Protein AF-A0A7C4T9P0-F1 (afdb_monomer)

Radius of gyration: 23.83 Å; Cα contacts (8 Å, |Δi|>4): 51; chains: 1; bounding box: 65×22×68 Å

Solvent-accessible surface area (backbone atoms only — not comparable to full-atom values): 5934 Å² total; per-residue (Å²): 140,83,82,78,92,39,58,78,43,80,44,64,53,90,88,41,80,43,79,42,70,42,87,66,61,70,70,57,54,52,52,52,40,51,51,54,40,53,48,42,56,55,50,46,71,76,48,70,90,60,59,67,72,61,50,52,52,51,38,54,49,50,54,50,52,52,51,52,50,54,51,52,54,49,53,54,49,52,51,54,50,53,51,50,54,51,53,51,51,54,52,51,55,57,53,55,61,58,72,78,107

Foldseek 3Di:
DDDDPFDFAWADAPNDIDTDRDPDDNVVVNVVSVVLNVLLVVQCVVVPPDDSVVSSVVSVVVVVVVVVVVVVVVVVVVVVVVVVVVVVVVVVVVVVVVVVD

Nearest PDB structures (foldseek):
  2mmv-assembly1_B  TM=7.708E-01  e=2.958E-04  Geobacillus stearothermophilus
  6zsb-assembly1_AF  TM=3.727E-01  e=8.357E+00  Homo sapiens

pLDDT: mean 82.89, std 14.01, range [38.03, 97.19]

Mean predicted aligned error: 9.41 Å

Structure (mmCIF, N/CA/C/O backbone):
data_AF-A0A7C4T9P0-F1
#
_entry.id   AF-A0A7C4T9P0-F1
#
loop_
_atom_site.group_PDB
_atom_site.id
_atom_site.type_symbol
_atom_site.label_atom_id
_atom_site.label_alt_id
_atom_site.label_comp_id
_atom_site.label_asym_id
_atom_site.label_entity_id
_atom_si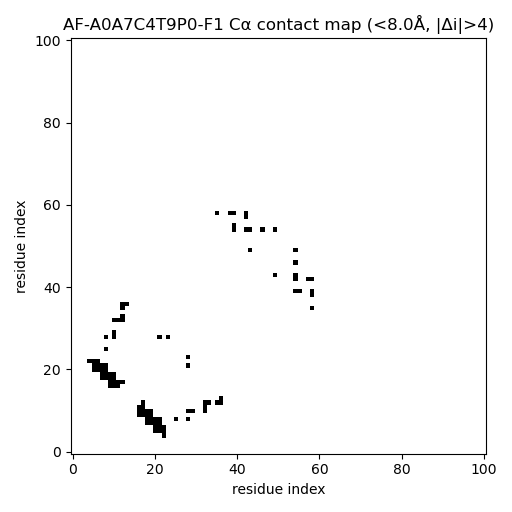te.label_seq_id
_atom_site.pdbx_PDB_ins_code
_atom_site.Cartn_x
_atom_site.Cartn_y
_atom_site.Cartn_z
_atom_site.occupancy
_atom_site.B_iso_or_equiv
_atom_site.auth_seq_id
_atom_site.auth_comp_id
_atom_site.auth_asym_id
_atom_site.auth_atom_id
_atom_site.pdbx_PDB_model_num
ATOM 1 N N . MET A 1 1 ? -33.282 5.111 -10.640 1.00 38.03 1 MET A N 1
ATOM 2 C CA . MET A 1 1 ? -32.595 4.268 -9.638 1.00 38.03 1 MET A CA 1
ATOM 3 C C . MET A 1 1 ? -32.083 3.022 -10.348 1.00 38.03 1 MET A C 1
ATOM 5 O O . MET A 1 1 ? -32.853 2.098 -10.551 1.00 38.03 1 MET A O 1
ATOM 9 N N . GLY A 1 2 ? -30.843 3.041 -10.842 1.00 39.47 2 GLY A N 1
ATOM 10 C CA . GLY A 1 2 ? -30.227 1.891 -11.513 1.00 39.47 2 GLY A CA 1
ATOM 11 C C . GLY A 1 2 ? -29.280 1.198 -10.543 1.00 39.47 2 GLY A C 1
ATOM 12 O O . GLY A 1 2 ? -28.228 1.745 -10.230 1.00 39.47 2 GLY A O 1
ATOM 13 N N . ALA A 1 3 ? -29.679 0.049 -10.004 1.00 44.53 3 ALA A N 1
ATOM 14 C CA . ALA A 1 3 ? -28.815 -0.754 -9.152 1.00 44.53 3 ALA A CA 1
ATOM 15 C C . ALA A 1 3 ? -27.777 -1.471 -10.030 1.00 44.53 3 ALA A C 1
ATOM 17 O O . ALA A 1 3 ? -28.131 -2.349 -10.811 1.00 44.53 3 ALA A O 1
ATOM 18 N N . GLY A 1 4 ? -26.510 -1.069 -9.909 1.00 44.94 4 GLY A N 1
ATOM 19 C CA . GLY A 1 4 ? -25.375 -1.758 -10.523 1.00 44.94 4 GLY A CA 1
ATOM 20 C C . GLY A 1 4 ? -25.269 -3.207 -10.033 1.00 44.94 4 GLY A C 1
ATOM 21 O O . GLY A 1 4 ? -25.396 -3.482 -8.835 1.00 44.94 4 GLY A O 1
ATOM 22 N N . LEU A 1 5 ? -25.081 -4.111 -10.991 1.00 47.25 5 LEU A N 1
ATOM 23 C CA . LEU A 1 5 ? -25.102 -5.572 -10.893 1.00 47.25 5 LEU A CA 1
ATOM 24 C C . LEU A 1 5 ? -23.769 -6.151 -10.371 1.00 47.25 5 LEU A C 1
ATOM 26 O O . LEU A 1 5 ? -23.173 -6.992 -11.031 1.00 47.25 5 LEU A O 1
ATOM 30 N N . GLY A 1 6 ? -23.305 -5.723 -9.196 1.00 59.12 6 GLY A N 1
ATOM 31 C CA . GLY A 1 6 ? -22.137 -6.331 -8.537 1.00 59.12 6 GLY A CA 1
ATOM 32 C C . GLY A 1 6 ? -22.547 -7.418 -7.543 1.00 59.12 6 GLY A C 1
ATOM 33 O O . GLY A 1 6 ? -23.534 -7.243 -6.816 1.00 59.12 6 GLY A O 1
ATOM 34 N N . ARG A 1 7 ? -21.811 -8.540 -7.481 1.00 67.88 7 ARG A N 1
ATOM 35 C CA . ARG A 1 7 ? -22.063 -9.570 -6.456 1.00 67.88 7 ARG A CA 1
ATOM 36 C C . ARG A 1 7 ? -21.737 -8.993 -5.071 1.00 67.88 7 ARG A C 1
ATOM 38 O O . ARG A 1 7 ? -20.693 -8.361 -4.907 1.00 67.88 7 ARG A O 1
ATOM 45 N N . PRO A 1 8 ? -22.617 -9.174 -4.069 1.00 69.75 8 PRO A N 1
ATOM 46 C CA . PRO A 1 8 ? -22.318 -8.771 -2.704 1.00 69.75 8 PRO A CA 1
ATOM 47 C C . PRO A 1 8 ? -21.300 -9.742 -2.097 1.00 69.75 8 PRO A C 1
ATOM 49 O O . PRO A 1 8 ? -21.581 -10.932 -1.961 1.00 69.75 8 PRO A O 1
ATOM 52 N N . ILE A 1 9 ? -20.140 -9.225 -1.707 1.00 75.88 9 ILE A N 1
ATOM 53 C CA . ILE A 1 9 ? -19.084 -9.960 -1.010 1.00 75.88 9 ILE A CA 1
ATOM 54 C C . ILE A 1 9 ? -19.050 -9.465 0.435 1.00 75.88 9 ILE A C 1
ATOM 56 O O . ILE A 1 9 ? -19.033 -8.259 0.688 1.00 75.88 9 ILE A O 1
ATOM 60 N N . ARG A 1 10 ? -19.069 -10.402 1.385 1.00 74.56 10 ARG A N 1
ATOM 61 C CA . ARG A 1 10 ? -18.888 -10.114 2.812 1.00 74.56 10 ARG A CA 1
ATOM 62 C C . ARG A 1 10 ? -17.408 -10.184 3.142 1.00 74.56 10 ARG A C 1
ATOM 64 O O . ARG A 1 10 ? -16.780 -11.203 2.876 1.00 74.56 10 ARG A O 1
ATOM 71 N N . ILE A 1 11 ? -16.878 -9.121 3.726 1.00 75.44 11 ILE A N 1
ATOM 72 C CA . ILE A 1 11 ? -15.514 -9.084 4.242 1.00 75.44 11 ILE A CA 1
ATOM 73 C C . ILE A 1 11 ? -15.534 -8.664 5.708 1.00 75.44 11 ILE A C 1
ATOM 75 O O . ILE A 1 11 ? -16.339 -7.824 6.099 1.00 75.44 11 ILE A O 1
ATOM 79 N N . ASP A 1 12 ? -14.641 -9.233 6.508 1.00 70.50 12 ASP A N 1
ATOM 80 C CA . ASP A 1 12 ? -14.401 -8.791 7.880 1.00 70.50 12 ASP A CA 1
ATOM 81 C C . ASP A 1 12 ? -13.168 -7.892 7.899 1.00 70.50 12 ASP A C 1
ATOM 83 O O . ASP A 1 12 ? -12.081 -8.294 7.471 1.00 70.50 12 ASP A O 1
ATOM 87 N N . ILE A 1 13 ? -13.340 -6.669 8.393 1.00 71.38 13 ILE A N 1
ATOM 88 C CA . ILE A 1 13 ? -12.227 -5.783 8.705 1.00 71.38 13 ILE A CA 1
ATOM 89 C C . ILE A 1 13 ? -12.318 -5.481 10.200 1.00 71.38 13 ILE A C 1
ATOM 91 O O . ILE A 1 13 ? -13.160 -4.696 10.633 1.00 71.38 13 ILE A O 1
ATOM 95 N N . LEU A 1 14 ? -11.430 -6.114 10.974 1.00 68.44 14 LEU A N 1
ATOM 96 C CA . LEU A 1 14 ? -11.251 -5.912 12.422 1.00 68.44 14 LEU A CA 1
ATOM 97 C C . LEU A 1 14 ? -12.507 -6.232 13.245 1.00 68.44 14 LEU A C 1
ATOM 99 O O . LEU A 1 14 ? -12.852 -5.505 14.172 1.00 68.44 14 LEU A O 1
ATOM 103 N N . GLY A 1 15 ? -13.209 -7.311 12.901 1.00 67.62 15 GLY A N 1
ATOM 104 C CA . GLY A 1 15 ? -14.430 -7.716 13.598 1.00 67.62 15 GLY A CA 1
ATOM 105 C C . GLY A 1 15 ? -15.670 -6.921 13.189 1.00 67.62 15 GLY A C 1
ATOM 106 O O . GLY A 1 15 ? -16.733 -7.108 13.778 1.00 67.62 15 GLY A O 1
ATOM 107 N N . THR A 1 16 ? -15.554 -6.033 12.195 1.00 73.31 16 THR A N 1
ATOM 108 C CA . THR A 1 16 ? -16.706 -5.410 11.539 1.00 73.31 16 THR A CA 1
ATOM 109 C C . THR A 1 16 ? -16.918 -6.054 10.175 1.00 73.31 16 THR A C 1
ATOM 111 O O . THR A 1 16 ? -16.052 -5.978 9.300 1.00 73.31 16 THR A O 1
ATOM 114 N N . GLU A 1 17 ? -18.089 -6.660 9.978 1.00 77.06 17 GLU A N 1
ATOM 115 C CA . GLU A 1 17 ? -18.504 -7.158 8.668 1.00 77.06 17 GLU A CA 1
ATOM 116 C C . GLU A 1 17 ? -18.946 -6.007 7.757 1.00 77.06 17 GLU A C 1
ATOM 118 O O . GLU A 1 17 ? -19.850 -5.232 8.078 1.00 77.06 17 GLU A O 1
ATOM 123 N N . TYR A 1 18 ? -18.346 -5.944 6.573 1.00 74.88 18 TYR A N 1
ATOM 124 C CA . TYR A 1 18 ? -18.726 -5.049 5.493 1.00 74.88 18 TYR A CA 1
ATOM 125 C C . TYR A 1 18 ? -19.251 -5.855 4.309 1.00 74.88 18 TYR A C 1
ATOM 127 O O . TYR A 1 18 ? -18.651 -6.842 3.881 1.00 74.88 18 TYR A O 1
ATOM 135 N N . VAL A 1 19 ? -20.365 -5.397 3.737 1.00 76.44 19 VAL A N 1
ATOM 136 C CA . VAL A 1 19 ? -20.892 -5.919 2.474 1.00 76.44 19 VAL A CA 1
ATOM 137 C C . VAL A 1 19 ? -20.445 -4.987 1.356 1.00 76.44 19 VAL A C 1
ATOM 139 O O . VAL A 1 19 ? -20.969 -3.881 1.214 1.00 76.44 19 VAL A O 1
ATOM 142 N N . LEU A 1 20 ? -19.479 -5.429 0.557 1.00 74.94 20 LEU A N 1
ATOM 143 C CA . LEU A 1 20 ? -19.013 -4.701 -0.617 1.00 74.94 20 LEU A CA 1
ATOM 144 C C . LEU A 1 20 ? -19.707 -5.226 -1.870 1.00 74.94 20 LEU A C 1
ATOM 146 O O . LEU A 1 20 ? -19.887 -6.428 -2.044 1.00 74.94 20 LEU A O 1
ATOM 150 N N . LYS A 1 21 ? -20.073 -4.317 -2.773 1.00 71.81 21 LYS A N 1
ATOM 151 C CA . LYS A 1 21 ? -20.431 -4.679 -4.146 1.00 71.81 21 LYS A CA 1
ATOM 152 C C . LYS A 1 21 ? -19.174 -4.552 -4.986 1.00 71.81 21 LYS A C 1
ATOM 154 O O . LYS A 1 21 ? -18.682 -3.440 -5.163 1.00 71.81 21 LYS A O 1
ATOM 159 N N . SER A 1 22 ? -18.655 -5.678 -5.452 1.00 68.50 22 SER A N 1
ATOM 160 C CA . SER A 1 22 ? -17.477 -5.719 -6.312 1.00 68.50 22 SER A CA 1
ATOM 161 C C . SER A 1 22 ? -17.792 -6.530 -7.561 1.00 68.50 22 SER A C 1
ATOM 163 O O . SER A 1 22 ? -18.469 -7.556 -7.488 1.00 68.50 22 SER A O 1
ATOM 165 N N . ASP A 1 23 ? -17.289 -6.061 -8.698 1.00 69.44 23 ASP A N 1
ATOM 166 C CA . ASP A 1 23 ? -17.319 -6.795 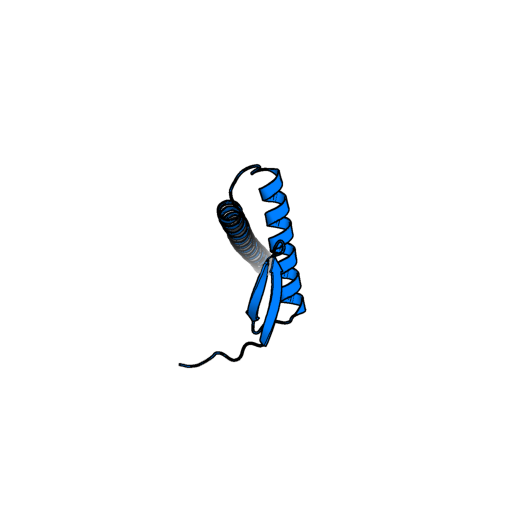-9.968 1.00 69.44 23 ASP A CA 1
ATOM 167 C C . ASP A 1 23 ? -16.055 -7.663 -10.145 1.00 69.44 23 ASP A C 1
ATOM 169 O O . ASP A 1 23 ? -15.917 -8.384 -11.133 1.00 69.44 23 ASP A O 1
ATOM 173 N N . GLY A 1 24 ? -15.111 -7.581 -9.197 1.00 68.50 24 GLY A N 1
ATOM 174 C CA . GLY A 1 24 ? -13.865 -8.344 -9.202 1.00 68.50 24 GLY A CA 1
ATOM 175 C C . GLY A 1 24 ? -14.011 -9.764 -8.633 1.00 68.50 24 GLY A C 1
ATOM 176 O O . GLY A 1 24 ? -15.004 -10.063 -7.971 1.00 68.50 24 GLY A O 1
ATOM 177 N N . PRO A 1 25 ? -13.012 -10.643 -8.849 1.00 76.50 25 PRO A N 1
ATOM 178 C CA . PRO A 1 25 ? -12.994 -11.982 -8.265 1.00 76.50 25 PRO A CA 1
ATOM 179 C C . PRO A 1 25 ? -13.012 -11.939 -6.733 1.00 76.50 25 PRO A C 1
ATOM 181 O O . PRO A 1 25 ? -12.344 -11.091 -6.130 1.00 76.50 25 PRO A O 1
ATOM 184 N N . ASP A 1 26 ? -13.697 -12.900 -6.112 1.00 76.94 26 ASP A N 1
ATOM 185 C CA . ASP A 1 26 ? -13.799 -13.021 -4.651 1.00 76.94 26 ASP A CA 1
ATOM 186 C C . ASP A 1 26 ? -12.405 -13.059 -3.988 1.00 76.94 26 ASP A C 1
ATOM 188 O O . ASP A 1 26 ? -12.148 -12.330 -3.031 1.00 76.94 26 ASP A O 1
ATOM 192 N N . GLU A 1 27 ? -11.449 -13.776 -4.591 1.00 81.50 27 GLU A N 1
ATOM 193 C CA . GLU A 1 27 ? -10.055 -13.861 -4.125 1.00 81.50 27 GLU A CA 1
ATOM 194 C C . GLU A 1 27 ? -9.334 -12.505 -4.060 1.00 81.50 27 GLU A C 1
ATOM 196 O O . GLU A 1 27 ? -8.496 -12.274 -3.186 1.00 81.50 27 GLU A O 1
ATOM 201 N N . LEU A 1 28 ? -9.609 -11.599 -5.007 1.00 81.25 28 LEU A N 1
ATOM 202 C CA . LEU A 1 28 ? -8.991 -10.272 -5.013 1.00 81.25 28 LEU A CA 1
ATOM 203 C C . LEU A 1 28 ? -9.550 -9.427 -3.867 1.00 81.25 28 LEU A C 1
ATOM 205 O O . LEU A 1 28 ? -8.799 -8.719 -3.198 1.00 81.25 28 LEU A O 1
ATOM 209 N N . CYS A 1 29 ? -10.854 -9.532 -3.618 1.00 81.31 29 CYS A N 1
ATOM 210 C CA . CYS A 1 29 ? -11.510 -8.825 -2.524 1.00 81.31 29 CYS A CA 1
ATOM 211 C C . CYS A 1 29 ? -10.996 -9.312 -1.163 1.00 81.31 29 CYS A C 1
ATOM 213 O O . CYS A 1 29 ? -10.686 -8.488 -0.303 1.00 81.31 29 CYS A O 1
ATOM 215 N N . GLU A 1 30 ? -10.819 -10.624 -0.990 1.00 82.38 30 GLU A N 1
ATOM 216 C CA . GLU A 1 30 ? -10.215 -11.199 0.217 1.00 82.38 30 GLU A CA 1
ATOM 217 C C . GLU A 1 30 ? -8.767 -10.737 0.420 1.00 82.38 30 GLU A C 1
ATOM 219 O O . GLU A 1 30 ? -8.388 -10.356 1.530 1.00 82.38 30 GLU A O 1
ATOM 224 N N . LYS A 1 31 ? -7.956 -10.700 -0.648 1.00 86.81 31 LYS A N 1
ATOM 225 C CA . LYS A 1 31 ? -6.579 -10.179 -0.584 1.00 86.81 31 LYS A CA 1
ATOM 226 C C . LYS A 1 31 ? -6.541 -8.720 -0.137 1.00 86.81 31 LYS A C 1
ATOM 228 O O . LYS A 1 31 ? -5.727 -8.373 0.716 1.00 86.81 31 LYS A O 1
ATOM 233 N N . ILE A 1 32 ? -7.423 -7.879 -0.679 1.00 86.19 32 ILE A N 1
ATOM 234 C CA . ILE A 1 32 ? -7.520 -6.465 -0.293 1.00 86.19 32 ILE A CA 1
ATOM 235 C C . ILE A 1 32 ? -7.953 -6.340 1.172 1.00 86.19 32 ILE A C 1
ATOM 237 O O . ILE A 1 32 ? -7.334 -5.588 1.922 1.00 86.19 32 ILE A O 1
ATOM 241 N N . ALA A 1 33 ? -8.966 -7.093 1.607 1.00 84.69 33 ALA A N 1
ATOM 242 C CA . ALA A 1 33 ? -9.430 -7.071 2.995 1.00 84.69 33 ALA A CA 1
ATOM 243 C C . ALA A 1 33 ? -8.318 -7.479 3.974 1.00 84.69 33 ALA A C 1
ATOM 245 O O . ALA A 1 33 ? -8.092 -6.800 4.978 1.00 84.69 33 ALA A O 1
ATOM 246 N N . LYS A 1 34 ? -7.570 -8.539 3.643 1.00 86.94 34 LYS A N 1
ATOM 247 C CA . LYS A 1 34 ? -6.418 -8.989 4.430 1.00 86.94 34 LYS A CA 1
ATOM 248 C C . LYS A 1 34 ? -5.335 -7.912 4.513 1.00 86.94 34 LYS A C 1
ATOM 250 O O . LYS A 1 34 ? -4.866 -7.617 5.606 1.00 86.94 34 LYS A O 1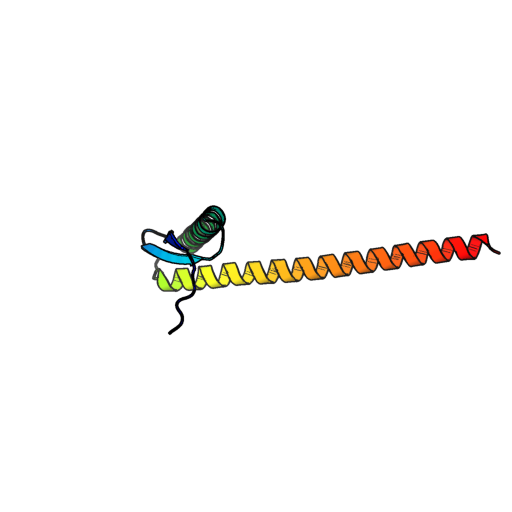
ATOM 255 N N . PHE A 1 35 ? -4.996 -7.287 3.387 1.00 90.06 35 PHE A N 1
ATOM 256 C CA . PHE A 1 35 ? -4.005 -6.213 3.343 1.00 90.06 35 PHE A CA 1
ATOM 257 C C . PHE A 1 35 ? -4.411 -5.014 4.214 1.00 90.06 35 PHE A C 1
ATOM 259 O O . PHE A 1 35 ? -3.616 -4.519 5.010 1.00 90.06 35 PHE A O 1
ATOM 266 N N . VAL A 1 36 ? -5.669 -4.572 4.119 1.00 89.31 36 VAL A N 1
ATOM 267 C CA . VAL A 1 36 ? -6.188 -3.470 4.947 1.00 89.31 36 VAL A CA 1
ATOM 268 C C . VAL A 1 36 ? -6.134 -3.826 6.435 1.00 89.31 36 VAL A C 1
ATOM 270 O O . VAL A 1 36 ? -5.742 -2.986 7.246 1.00 89.31 36 VAL A O 1
ATOM 273 N N . LYS A 1 37 ? -6.485 -5.066 6.799 1.00 87.38 37 LYS A N 1
ATOM 274 C CA . LYS A 1 37 ? -6.411 -5.552 8.182 1.00 87.38 37 LYS A CA 1
ATOM 275 C C . LYS A 1 37 ? -4.981 -5.523 8.722 1.00 87.38 37 LYS A C 1
ATOM 277 O O . LYS A 1 37 ? -4.763 -4.988 9.805 1.00 87.38 37 LYS A O 1
ATOM 282 N N . GLU A 1 38 ? -4.017 -6.031 7.957 1.00 89.88 38 GLU A N 1
ATOM 283 C CA . GLU A 1 38 ? -2.596 -6.018 8.328 1.00 89.88 38 GLU A CA 1
ATOM 284 C C . GLU A 1 38 ? -2.101 -4.585 8.591 1.00 89.88 38 GLU A C 1
ATOM 286 O O . GLU A 1 38 ? -1.533 -4.312 9.650 1.00 89.88 38 GLU A O 1
ATOM 291 N N . ARG A 1 39 ? -2.415 -3.631 7.701 1.00 90.06 39 ARG A N 1
ATOM 292 C CA . ARG A 1 39 ? -2.032 -2.218 7.896 1.00 90.06 39 ARG A CA 1
ATOM 293 C C . ARG A 1 39 ? -2.689 -1.572 9.097 1.00 90.06 39 ARG A C 1
ATOM 295 O O . ARG A 1 39 ? -2.071 -0.760 9.785 1.00 90.06 39 ARG A O 1
ATOM 302 N N . PHE A 1 40 ? -3.930 -1.935 9.381 1.00 88.75 40 PHE A N 1
ATOM 303 C CA . PHE A 1 40 ? -4.592 -1.442 10.573 1.00 88.75 40 PHE A CA 1
ATOM 304 C C . PHE A 1 40 ? -3.940 -1.971 11.850 1.00 88.75 40 PHE A C 1
ATOM 306 O O . PHE A 1 40 ? -3.723 -1.190 12.777 1.00 88.75 40 PHE A O 1
ATOM 313 N N . GLU A 1 41 ? -3.590 -3.256 11.910 1.00 88.06 41 GLU A N 1
ATOM 314 C CA . GLU A 1 41 ? -2.892 -3.844 13.059 1.00 88.06 41 GLU A CA 1
ATOM 315 C C . GLU A 1 41 ? -1.514 -3.201 13.285 1.00 88.06 41 GLU A C 1
ATOM 317 O O . GLU A 1 41 ? -1.140 -2.923 14.426 1.00 88.06 41 GLU A O 1
ATOM 322 N N . GLU A 1 42 ? -0.772 -2.913 12.214 1.00 90.06 42 GLU A N 1
ATOM 323 C CA . GLU A 1 42 ? 0.515 -2.211 12.277 1.00 90.06 42 GLU A CA 1
ATOM 324 C C . GLU A 1 42 ? 0.375 -0.798 12.846 1.00 90.06 42 GLU A C 1
ATOM 326 O O . GLU A 1 42 ? 1.053 -0.448 13.815 1.00 90.06 42 GLU A O 1
ATOM 331 N N . ILE A 1 43 ? -0.542 0.004 12.299 1.00 88.31 43 ILE A N 1
ATOM 332 C CA . ILE A 1 43 ? -0.741 1.384 12.753 1.00 88.31 43 ILE A CA 1
ATOM 333 C C . ILE A 1 43 ? -1.318 1.410 14.170 1.00 88.31 43 ILE A C 1
ATOM 335 O O . ILE A 1 43 ? -0.905 2.242 14.973 1.00 88.31 43 ILE A O 1
ATOM 339 N N . SER A 1 44 ? -2.197 0.471 14.526 1.00 86.12 44 SER A N 1
ATOM 340 C CA . SER A 1 44 ? -2.766 0.369 15.879 1.00 86.12 44 SER A CA 1
ATOM 341 C C . SER A 1 44 ? -1.705 0.124 16.952 1.00 86.12 44 SER A C 1
ATOM 343 O O . SER A 1 44 ? -1.819 0.657 18.056 1.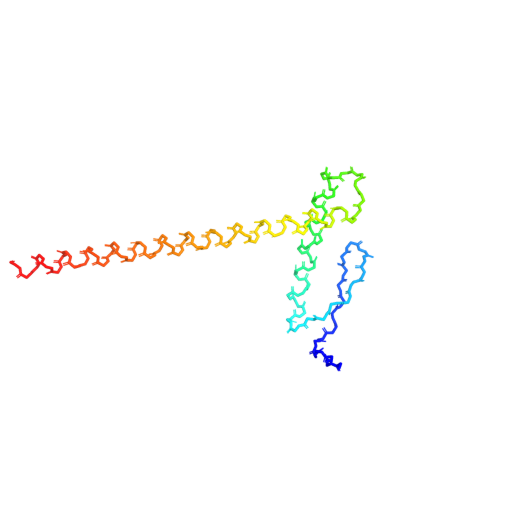00 86.12 44 SER A O 1
ATOM 345 N N . LYS A 1 45 ? -0.647 -0.639 16.639 1.00 87.19 45 LYS A N 1
ATOM 346 C CA . LYS A 1 45 ? 0.475 -0.874 17.567 1.00 87.19 45 LYS A CA 1
ATOM 347 C C . LYS A 1 45 ? 1.248 0.405 17.884 1.00 87.19 45 LYS A C 1
ATOM 349 O O . LYS A 1 45 ? 1.739 0.540 19.002 1.00 87.19 45 LYS A O 1
ATOM 354 N N . VAL A 1 46 ? 1.355 1.317 16.917 1.00 86.31 46 VAL A N 1
ATOM 355 C CA . VAL A 1 46 ? 2.083 2.592 17.044 1.00 86.31 46 VAL A CA 1
ATOM 356 C C . VAL A 1 46 ? 1.181 3.691 17.614 1.00 86.31 46 VAL A C 1
ATOM 358 O O . VAL A 1 46 ? 1.619 4.518 18.408 1.00 86.31 46 VAL A O 1
ATOM 361 N N . ALA A 1 47 ? -0.098 3.681 17.249 1.00 81.94 47 ALA A N 1
ATOM 362 C CA . ALA A 1 47 ? -1.101 4.677 17.602 1.00 81.94 47 ALA A CA 1
ATOM 363 C C . ALA A 1 47 ? -1.957 4.262 18.815 1.00 81.94 47 ALA A C 1
ATOM 365 O O . ALA A 1 47 ? -3.183 4.414 18.802 1.00 81.94 47 ALA A O 1
ATOM 366 N N . GLN A 1 48 ? -1.325 3.724 19.864 1.00 78.12 48 GLN A N 1
ATOM 367 C CA . GLN A 1 48 ? -2.038 3.233 21.047 1.00 78.12 48 GLN A CA 1
ATOM 368 C C . GLN A 1 48 ? -2.902 4.337 21.679 1.0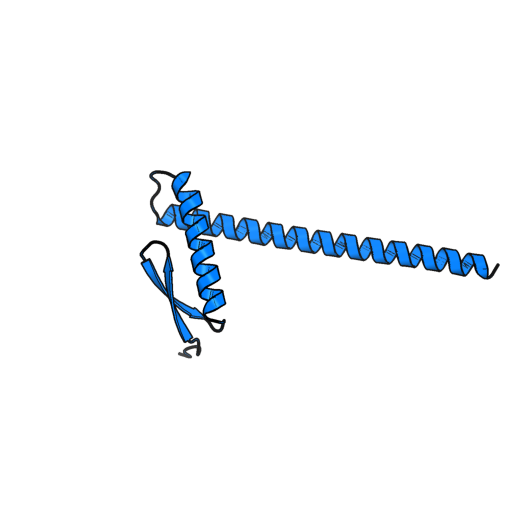0 78.12 48 GLN A C 1
ATOM 370 O O . GLN A 1 48 ? -2.427 5.436 21.964 1.00 78.12 48 GLN A O 1
ATOM 375 N N . GLY A 1 49 ? -4.186 4.039 21.901 1.00 80.12 49 GLY A N 1
ATOM 376 C CA . GLY A 1 49 ? -5.142 4.955 22.535 1.00 80.12 49 GLY A CA 1
ATOM 377 C C . GLY A 1 49 ? -5.897 5.893 21.584 1.00 80.12 49 GLY A C 1
ATOM 378 O O . GLY A 1 49 ? -6.748 6.655 22.045 1.00 80.12 49 GLY A O 1
ATOM 379 N N . LEU A 1 50 ? -5.648 5.846 20.268 1.00 84.81 50 LEU A N 1
ATOM 380 C CA . LEU A 1 50 ? -6.492 6.555 19.302 1.00 84.81 50 LEU A CA 1
ATOM 381 C C . LEU A 1 50 ? -7.804 5.793 19.033 1.00 84.81 50 LEU A C 1
ATOM 383 O O . LEU A 1 50 ? -7.800 4.566 18.964 1.00 84.81 50 LEU A O 1
ATOM 387 N N . PRO A 1 51 ? -8.929 6.501 18.810 1.00 86.75 51 PRO A N 1
ATOM 388 C CA . PRO A 1 51 ? -10.160 5.875 18.337 1.00 86.75 51 PRO A CA 1
ATOM 389 C C . PRO A 1 51 ? -9.952 5.176 16.989 1.00 86.75 51 PRO A C 1
ATOM 391 O O . PRO A 1 51 ? -9.316 5.746 16.097 1.00 86.75 51 PRO A O 1
ATOM 394 N N . GLU A 1 52 ? -10.584 4.018 16.792 1.00 83.62 52 GLU A N 1
ATOM 395 C CA . GLU A 1 52 ? -10.487 3.213 15.561 1.00 83.62 52 GLU A CA 1
ATOM 396 C C . GLU A 1 52 ? -10.750 4.019 14.288 1.00 83.62 52 GLU A C 1
ATOM 398 O O . GLU A 1 52 ? -10.039 3.878 13.299 1.00 83.62 52 GLU A O 1
ATOM 403 N N . LYS A 1 53 ? -11.712 4.950 14.323 1.00 85.12 53 LYS A N 1
ATOM 404 C CA . LYS A 1 53 ? -12.000 5.838 13.188 1.00 85.12 53 LYS A CA 1
ATOM 405 C C . LYS A 1 53 ? -10.784 6.671 12.765 1.00 85.12 53 LYS A C 1
ATOM 407 O O . LYS A 1 53 ? -10.586 6.894 11.576 1.00 85.12 53 LYS A O 1
ATOM 412 N N . LYS A 1 54 ? -9.977 7.157 13.716 1.00 87.06 54 LYS A N 1
ATOM 413 C CA . LYS A 1 54 ? -8.754 7.912 13.398 1.00 87.06 54 LYS A CA 1
ATOM 414 C C . LYS A 1 54 ? -7.681 6.989 12.829 1.00 87.06 54 LYS A C 1
ATOM 416 O O . LYS A 1 54 ? -7.024 7.371 11.868 1.00 87.06 54 LYS A O 1
ATOM 421 N N . ILE A 1 55 ? -7.556 5.779 13.370 1.00 88.19 55 ILE A N 1
ATOM 422 C CA . ILE A 1 55 ? -6.640 4.757 12.850 1.00 88.19 55 ILE A CA 1
ATOM 423 C C . ILE A 1 55 ? -7.020 4.393 11.409 1.00 88.19 55 ILE A C 1
ATOM 425 O O . ILE A 1 55 ? -6.155 4.400 10.544 1.00 88.19 55 ILE A O 1
ATOM 429 N N . ALA A 1 56 ? -8.307 4.201 11.109 1.00 86.56 56 ALA A N 1
ATOM 430 C CA . ALA A 1 56 ? -8.789 3.919 9.756 1.00 86.56 56 ALA A CA 1
ATOM 431 C C . ALA A 1 56 ? -8.410 5.020 8.750 1.00 86.56 56 ALA A C 1
ATOM 433 O O . ALA A 1 56 ? -8.018 4.721 7.625 1.00 86.56 56 ALA A O 1
ATOM 434 N N . VAL A 1 57 ? -8.479 6.294 9.156 1.00 89.88 57 VAL A N 1
ATOM 435 C CA . VAL A 1 57 ? -8.035 7.418 8.313 1.00 89.88 57 VAL A CA 1
ATOM 436 C C . VAL A 1 57 ? -6.522 7.372 8.081 1.00 89.88 57 VAL A C 1
ATOM 438 O O . VAL A 1 57 ? -6.085 7.600 6.957 1.00 89.88 57 VAL A O 1
ATOM 441 N N . LEU A 1 58 ? -5.724 7.043 9.103 1.00 90.25 58 LEU A N 1
ATOM 442 C CA . LEU A 1 58 ? -4.271 6.887 8.959 1.00 90.25 58 LEU A CA 1
ATOM 443 C C . LEU A 1 58 ? -3.907 5.706 8.053 1.00 90.25 58 LEU A C 1
ATOM 445 O O . LEU A 1 58 ? -3.017 5.840 7.220 1.00 90.25 58 LEU A O 1
ATOM 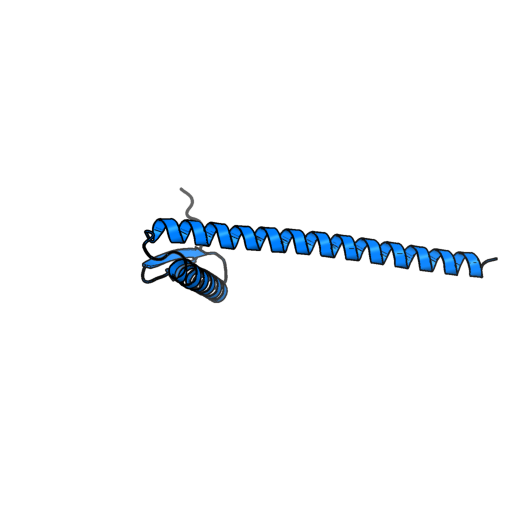449 N N . VAL A 1 59 ? -4.624 4.586 8.163 1.00 90.94 59 VAL A N 1
ATOM 450 C CA . VAL A 1 59 ? -4.479 3.429 7.267 1.00 90.94 59 VAL A CA 1
ATOM 451 C C . VAL A 1 59 ? -4.789 3.830 5.832 1.00 90.94 59 VAL A C 1
ATOM 453 O O . VAL A 1 59 ? -3.975 3.593 4.946 1.00 90.94 59 VAL A O 1
ATOM 456 N N . ALA A 1 60 ? -5.924 4.491 5.596 1.00 90.75 60 ALA A N 1
ATOM 457 C CA . ALA A 1 60 ? -6.290 4.959 4.263 1.00 90.75 60 ALA A CA 1
ATOM 458 C C . ALA A 1 60 ? -5.236 5.917 3.685 1.00 90.75 60 ALA A C 1
ATOM 460 O O . ALA A 1 60 ? -4.866 5.795 2.518 1.00 90.75 60 ALA A O 1
ATOM 461 N N . PHE A 1 61 ? -4.721 6.837 4.505 1.00 92.38 61 PHE A N 1
ATOM 462 C CA . PHE A 1 61 ? -3.666 7.762 4.103 1.00 92.38 61 PHE A CA 1
ATOM 463 C C . PHE A 1 61 ? -2.366 7.032 3.749 1.00 92.38 61 PHE A C 1
ATOM 465 O O . PHE A 1 61 ? -1.782 7.304 2.706 1.00 92.38 61 PHE A O 1
ATOM 472 N N . ASN A 1 62 ? -1.937 6.079 4.576 1.00 92.94 62 ASN A N 1
ATOM 473 C CA . ASN A 1 62 ? -0.721 5.307 4.336 1.00 92.94 62 ASN A CA 1
ATOM 474 C C . ASN A 1 62 ? -0.824 4.445 3.066 1.00 92.94 62 ASN A C 1
ATOM 476 O O . ASN A 1 62 ? 0.102 4.434 2.261 1.00 92.94 62 ASN A O 1
ATOM 480 N N . ILE A 1 63 ? -1.970 3.800 2.832 1.00 93.38 63 ILE A N 1
ATOM 481 C CA . ILE A 1 63 ? -2.217 3.041 1.597 1.00 93.38 63 ILE A CA 1
ATOM 482 C C . ILE A 1 63 ? -2.180 3.969 0.373 1.00 93.38 63 ILE A C 1
ATOM 484 O O . ILE A 1 63 ? -1.601 3.618 -0.655 1.00 93.38 63 ILE A O 1
ATOM 488 N N . ALA A 1 64 ? -2.772 5.163 0.472 1.00 94.56 64 ALA A N 1
ATOM 489 C CA . ALA A 1 64 ? -2.726 6.145 -0.607 1.00 94.56 64 ALA A CA 1
ATOM 490 C C . ALA A 1 64 ? -1.293 6.632 -0.877 1.00 94.56 64 ALA A C 1
ATOM 492 O O . ALA A 1 64 ? -0.891 6.736 -2.034 1.00 94.56 64 ALA A O 1
ATOM 493 N N . GLU A 1 65 ? -0.508 6.891 0.170 1.00 95.12 65 GLU A N 1
ATOM 494 C CA . GLU A 1 65 ? 0.900 7.276 0.053 1.00 95.12 65 GLU A CA 1
ATOM 495 C C . GLU A 1 65 ? 1.714 6.210 -0.696 1.00 95.12 65 GLU A C 1
ATOM 497 O O . GLU A 1 65 ? 2.459 6.536 -1.620 1.00 95.12 65 GLU A O 1
ATOM 502 N N . GLU A 1 66 ? 1.546 4.933 -0.347 1.00 94.38 66 GLU A N 1
ATOM 503 C CA . GLU A 1 66 ? 2.219 3.826 -1.036 1.00 94.38 66 GLU A CA 1
ATOM 504 C C . GLU A 1 66 ? 1.805 3.700 -2.493 1.00 94.38 66 GLU A C 1
ATOM 506 O O . GLU A 1 66 ? 2.654 3.496 -3.361 1.00 94.38 66 GLU A O 1
ATOM 511 N N . TYR A 1 67 ? 0.516 3.872 -2.778 1.00 95.56 67 TYR A N 1
ATOM 512 C CA . TYR A 1 67 ? 0.025 3.892 -4.146 1.00 95.56 67 TYR A CA 1
ATOM 513 C C . TYR A 1 67 ? 0.710 4.991 -4.970 1.00 95.56 67 TYR A C 1
ATOM 515 O O . TYR A 1 67 ? 1.210 4.717 -6.060 1.00 95.56 67 TYR A O 1
ATOM 523 N N . PHE A 1 68 ? 0.788 6.219 -4.449 1.00 95.69 68 PHE A N 1
ATOM 524 C CA . PHE A 1 68 ? 1.437 7.316 -5.168 1.00 95.69 68 PHE A CA 1
ATOM 525 C C . PHE A 1 68 ? 2.941 7.090 -5.352 1.00 95.69 68 PHE A C 1
ATOM 527 O O . PHE A 1 68 ? 3.448 7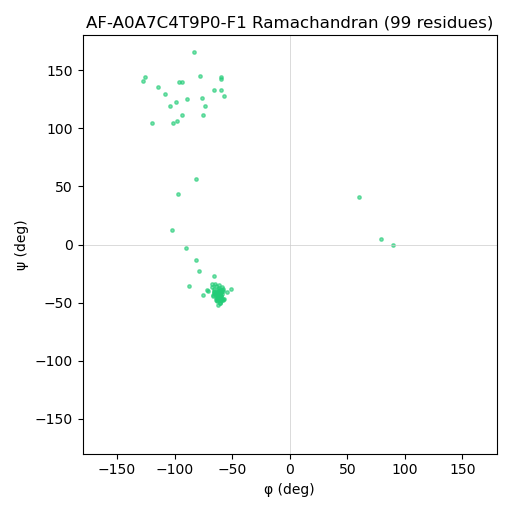.355 -6.443 1.00 95.69 68 PHE A O 1
ATOM 534 N N . LYS A 1 69 ? 3.637 6.530 -4.353 1.00 96.69 69 LYS A N 1
ATOM 535 C CA . LYS A 1 69 ? 5.052 6.139 -4.489 1.00 96.69 69 LYS A CA 1
ATOM 536 C C . LYS A 1 69 ? 5.251 5.105 -5.596 1.00 96.69 69 LYS A C 1
ATOM 538 O O . LYS A 1 69 ? 6.111 5.288 -6.450 1.00 96.69 69 LYS A O 1
ATOM 543 N N . LEU A 1 70 ? 4.418 4.063 -5.641 1.00 96.69 70 LEU A N 1
ATOM 544 C CA . LEU A 1 70 ? 4.480 3.037 -6.690 1.00 96.69 70 LEU A CA 1
ATOM 545 C C . LEU A 1 70 ? 4.222 3.616 -8.087 1.00 96.69 70 LEU A C 1
ATOM 547 O O . LEU A 1 70 ? 4.869 3.213 -9.056 1.00 96.69 70 LEU A O 1
ATOM 551 N N . VAL A 1 71 ? 3.289 4.564 -8.208 1.00 96.44 71 VAL A N 1
ATOM 552 C CA . VAL A 1 71 ? 3.032 5.271 -9.471 1.00 96.44 71 VAL A CA 1
ATOM 553 C C . VAL A 1 71 ? 4.261 6.077 -9.895 1.00 96.44 71 VAL A C 1
ATOM 555 O O . VAL A 1 71 ? 4.694 5.961 -11.040 1.00 96.44 71 VAL A O 1
ATOM 558 N N . GLU A 1 72 ? 4.862 6.844 -8.986 1.00 96.81 72 GLU A N 1
ATOM 559 C CA . GLU A 1 72 ? 6.061 7.639 -9.271 1.00 96.81 72 GLU A CA 1
ATOM 560 C C . GLU A 1 72 ? 7.259 6.760 -9.670 1.00 96.81 72 GLU A C 1
ATOM 562 O O . GLU A 1 72 ? 7.927 7.023 -10.674 1.00 96.81 72 GLU A O 1
ATOM 567 N N . GLU A 1 73 ? 7.497 5.664 -8.947 1.00 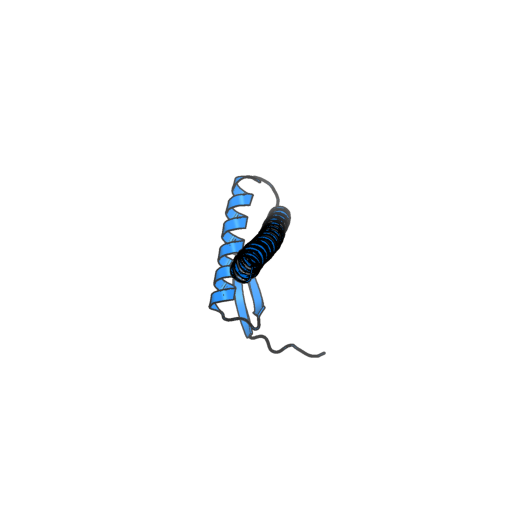97.06 73 GLU A N 1
ATOM 568 C CA . GLU A 1 73 ? 8.548 4.690 -9.259 1.00 97.06 73 GLU A CA 1
ATOM 569 C C . GLU A 1 73 ? 8.350 4.050 -10.637 1.00 97.06 73 GLU A C 1
ATOM 571 O O . GLU A 1 73 ? 9.312 3.869 -11.398 1.00 97.06 73 GLU A O 1
ATOM 576 N N . ARG A 1 74 ? 7.099 3.732 -10.989 1.00 97.19 74 ARG A N 1
ATOM 577 C CA . ARG A 1 74 ? 6.740 3.192 -12.302 1.00 97.19 74 ARG A CA 1
ATOM 578 C C . ARG A 1 74 ? 7.043 4.193 -13.413 1.00 97.19 74 ARG A C 1
ATOM 580 O O . ARG A 1 74 ? 7.685 3.817 -14.395 1.00 97.19 74 ARG A O 1
ATOM 587 N N . GLU A 1 75 ? 6.624 5.447 -13.266 1.00 96.94 75 GLU A N 1
ATOM 588 C CA . GLU A 1 75 ? 6.882 6.498 -14.259 1.00 96.94 75 GLU A CA 1
ATOM 589 C C . GLU A 1 75 ? 8.385 6.762 -14.421 1.00 96.94 75 GLU A C 1
ATOM 591 O O . GLU A 1 75 ? 8.899 6.809 -15.542 1.00 96.94 75 GLU A O 1
ATOM 596 N N . LEU A 1 76 ? 9.133 6.820 -13.316 1.00 97.12 76 LEU A N 1
ATOM 597 C CA . LEU A 1 76 ? 10.588 6.960 -13.350 1.00 97.12 76 LEU A CA 1
ATOM 598 C C . LEU A 1 76 ? 11.260 5.785 -14.076 1.00 97.12 76 LEU A C 1
ATOM 600 O O . LEU A 1 76 ? 12.231 5.970 -14.818 1.00 97.12 76 LEU A O 1
ATOM 604 N N . THR A 1 77 ? 10.759 4.569 -13.870 1.00 96.94 77 THR A N 1
ATOM 605 C CA . THR A 1 77 ? 11.272 3.361 -14.526 1.00 96.94 77 THR A CA 1
ATOM 606 C C . THR A 1 77 ? 11.009 3.393 -16.031 1.00 96.94 77 THR A C 1
ATOM 608 O O . THR A 1 77 ? 11.924 3.120 -16.812 1.00 96.94 77 THR A O 1
ATOM 611 N N . LEU A 1 78 ? 9.805 3.791 -16.453 1.00 97.06 78 LEU A N 1
ATOM 612 C CA . LEU A 1 78 ? 9.467 3.968 -17.868 1.00 97.06 78 LEU A CA 1
ATOM 613 C C . LEU A 1 78 ? 10.333 5.045 -18.527 1.00 97.06 78 LEU A C 1
ATOM 615 O O . LEU A 1 78 ? 10.861 4.824 -19.619 1.00 97.06 78 LEU A O 1
ATOM 619 N N . PHE A 1 79 ? 10.555 6.168 -17.844 1.00 97.06 79 PHE A N 1
ATOM 620 C CA . PHE A 1 79 ? 11.442 7.224 -18.324 1.00 97.06 79 PHE A CA 1
ATOM 621 C C . PHE A 1 79 ? 12.880 6.718 -18.522 1.00 97.06 79 PHE A C 1
ATOM 623 O O . PHE A 1 79 ? 13.470 6.904 -19.589 1.00 97.06 79 PHE A O 1
ATOM 630 N N . LYS A 1 80 ? 13.439 6.015 -17.527 1.00 96.88 80 LYS A N 1
ATOM 631 C CA . LYS A 1 80 ? 14.781 5.410 -17.615 1.00 96.88 80 LYS A CA 1
ATOM 632 C C . LYS A 1 80 ? 14.882 4.404 -18.762 1.00 96.88 80 LYS A C 1
ATOM 634 O O . LYS A 1 80 ? 15.897 4.372 -19.458 1.00 96.88 80 LYS A O 1
ATOM 639 N N . LEU A 1 81 ? 13.845 3.594 -18.969 1.00 97.06 81 LEU A N 1
ATOM 640 C CA . LEU A 1 81 ? 13.795 2.630 -20.064 1.00 97.06 81 LEU A CA 1
ATOM 641 C C . LEU A 1 81 ? 13.794 3.335 -21.426 1.00 97.06 81 LEU A C 1
ATOM 643 O O . LEU A 1 81 ? 14.597 2.984 -22.288 1.00 97.06 81 LEU A O 1
ATOM 647 N N . ALA A 1 82 ? 12.957 4.359 -21.603 1.00 95.88 82 ALA A N 1
ATOM 648 C CA . ALA A 1 82 ? 12.896 5.136 -22.839 1.00 95.88 82 ALA A CA 1
ATOM 649 C C . ALA A 1 82 ? 14.241 5.809 -23.161 1.00 95.88 82 ALA A C 1
ATOM 651 O O . ALA A 1 82 ? 14.694 5.779 -24.307 1.00 95.88 82 ALA A O 1
ATOM 652 N N . MET A 1 83 ? 14.916 6.354 -22.144 1.00 96.50 83 MET A N 1
ATOM 653 C CA . MET A 1 83 ? 16.255 6.930 -22.291 1.00 96.50 83 MET A CA 1
ATOM 654 C C . MET A 1 83 ? 17.282 5.893 -22.754 1.00 96.50 83 MET A C 1
ATOM 656 O O . MET A 1 83 ? 18.018 6.158 -23.702 1.00 96.50 83 MET A O 1
ATOM 660 N N . ARG A 1 84 ? 17.289 4.693 -22.157 1.00 95.50 84 ARG A N 1
ATOM 661 C CA . ARG A 1 84 ? 18.188 3.605 -22.579 1.00 95.50 84 ARG A CA 1
ATOM 662 C C . ARG A 1 84 ? 17.919 3.145 -24.007 1.00 95.50 84 ARG A C 1
ATOM 664 O O . ARG A 1 84 ? 18.861 2.942 -24.763 1.00 95.50 84 ARG A O 1
ATOM 671 N N . VAL A 1 85 ? 16.652 3.001 -24.397 1.00 96.31 85 VAL A N 1
ATOM 672 C CA . VAL A 1 85 ? 16.289 2.639 -25.778 1.00 96.31 85 VAL A CA 1
ATOM 673 C C . VAL A 1 85 ? 16.792 3.696 -26.763 1.00 96.31 85 VAL A C 1
ATOM 675 O O . VAL A 1 85 ? 17.373 3.354 -27.791 1.00 96.31 85 VAL A O 1
ATOM 678 N N . LYS A 1 86 ? 16.632 4.983 -26.432 1.00 95.12 86 LYS A N 1
ATOM 679 C CA . LYS A 1 86 ? 17.140 6.085 -27.257 1.00 95.12 86 LYS A CA 1
ATOM 680 C C . LYS A 1 86 ? 18.664 6.048 -27.392 1.00 95.12 86 LYS A C 1
ATOM 682 O O . LYS A 1 86 ? 19.168 6.199 -28.501 1.00 95.12 86 LYS A O 1
ATOM 687 N N . GLU A 1 87 ? 19.382 5.835 -26.294 1.00 94.75 87 GLU A N 1
ATOM 688 C CA . GLU A 1 87 ? 20.848 5.745 -26.282 1.00 94.75 87 GLU A CA 1
ATOM 689 C C . GLU A 1 87 ? 21.353 4.569 -27.133 1.00 94.75 87 GLU A C 1
ATOM 691 O O . GLU A 1 87 ? 22.259 4.731 -27.951 1.00 94.75 87 GLU A O 1
ATOM 696 N N . ILE A 1 88 ? 20.706 3.404 -27.018 1.00 93.94 88 ILE A N 1
ATOM 697 C CA . ILE A 1 88 ? 21.018 2.224 -27.834 1.00 93.94 88 ILE A CA 1
ATOM 698 C C . ILE A 1 88 ? 20.812 2.521 -29.326 1.00 93.94 88 ILE A C 1
ATOM 700 O O . ILE A 1 88 ? 21.702 2.236 -30.126 1.00 93.94 88 ILE A O 1
ATOM 704 N N . ASN A 1 89 ? 19.689 3.137 -29.707 1.00 93.38 89 ASN A N 1
ATOM 705 C CA . ASN A 1 89 ? 19.428 3.494 -31.106 1.00 93.38 89 ASN A CA 1
ATOM 706 C C . ASN A 1 89 ? 20.485 4.465 -31.654 1.00 93.38 89 ASN A C 1
ATOM 708 O O . ASN A 1 89 ? 21.019 4.248 -32.737 1.00 93.38 89 ASN A O 1
ATOM 712 N N . GLN A 1 90 ? 20.870 5.478 -30.871 1.00 93.31 90 GLN A N 1
ATOM 713 C CA . GLN A 1 90 ? 21.935 6.410 -31.254 1.00 93.31 90 GLN A CA 1
ATOM 714 C C . GLN A 1 90 ? 23.287 5.709 -31.454 1.00 93.31 90 GLN A C 1
ATOM 716 O O . GLN A 1 90 ? 24.051 6.068 -32.352 1.00 93.31 90 GLN A O 1
ATOM 721 N N . HIS A 1 91 ? 23.602 4.708 -30.629 1.00 92.00 91 HIS A N 1
ATOM 722 C CA . HIS A 1 91 ? 24.810 3.903 -30.797 1.00 92.00 91 HIS A CA 1
ATOM 723 C C . HIS A 1 91 ? 24.768 3.068 -32.081 1.00 92.00 91 HIS A C 1
ATOM 725 O O . HIS A 1 91 ? 25.773 3.015 -32.791 1.00 92.00 91 HIS A O 1
ATOM 731 N N . ILE A 1 92 ? 23.620 2.470 -32.409 1.00 91.38 92 ILE A N 1
ATOM 732 C CA . ILE A 1 92 ? 23.425 1.714 -33.654 1.00 91.38 92 ILE A CA 1
ATOM 733 C C . ILE A 1 92 ? 23.630 2.625 -34.871 1.00 91.38 92 ILE A C 1
ATOM 735 O O . ILE A 1 92 ? 24.455 2.310 -35.730 1.00 91.38 92 ILE A O 1
ATOM 739 N N . ASP A 1 93 ? 22.976 3.788 -34.908 1.00 91.12 93 ASP A N 1
ATOM 740 C CA . ASP A 1 93 ? 23.096 4.749 -36.014 1.00 91.12 93 ASP A CA 1
ATOM 741 C C . ASP A 1 93 ? 24.548 5.209 -36.222 1.00 91.12 93 ASP A C 1
ATOM 743 O O . ASP A 1 93 ? 25.044 5.327 -37.350 1.00 91.12 93 ASP A O 1
ATOM 747 N N . LYS A 1 94 ? 25.281 5.422 -35.124 1.00 89.50 94 LYS A N 1
ATOM 748 C CA . LYS A 1 94 ? 26.695 5.818 -35.155 1.00 89.50 94 LYS A CA 1
ATOM 749 C C . LYS A 1 94 ? 27.610 4.721 -35.706 1.00 89.50 94 LYS A C 1
ATOM 751 O O . LYS A 1 94 ? 28.615 5.034 -36.342 1.00 89.50 94 LYS A O 1
ATOM 756 N N . VAL A 1 95 ? 27.305 3.451 -35.449 1.00 88.06 95 VAL A N 1
ATOM 757 C CA . VAL A 1 95 ? 28.079 2.320 -35.985 1.00 88.06 95 VAL A CA 1
ATOM 758 C C . VAL A 1 95 ? 27.769 2.109 -37.467 1.00 88.06 95 VAL A C 1
ATOM 760 O O . VAL A 1 95 ? 28.698 1.960 -38.257 1.00 88.06 95 VAL A O 1
ATOM 763 N N . ILE A 1 96 ? 26.496 2.177 -37.865 1.00 84.25 96 ILE A N 1
ATOM 764 C CA . ILE A 1 96 ? 26.077 2.016 -39.268 1.00 84.25 96 ILE A CA 1
ATOM 765 C C . ILE A 1 96 ? 26.668 3.125 -40.152 1.00 84.25 96 ILE A C 1
ATOM 767 O O . ILE A 1 96 ? 27.202 2.848 -41.222 1.00 84.25 96 ILE A O 1
ATOM 771 N N . SER A 1 97 ? 26.637 4.378 -39.692 1.00 76.06 97 SER A N 1
ATOM 772 C CA . SER A 1 97 ? 27.195 5.517 -40.441 1.00 76.06 97 SER A CA 1
ATOM 773 C C . SER A 1 97 ? 28.717 5.471 -40.606 1.00 76.06 97 SER A C 1
ATOM 775 O O . SER A 1 97 ? 29.228 5.979 -41.599 1.00 76.06 97 SER A O 1
ATOM 777 N N . LYS A 1 98 ? 29.449 4.832 -39.684 1.00 67.81 98 LYS A N 1
ATOM 778 C CA . LYS A 1 98 ? 30.900 4.610 -39.812 1.00 67.81 98 LYS A CA 1
ATOM 779 C C . LYS A 1 98 ? 31.274 3.447 -40.734 1.00 67.81 98 LYS A C 1
ATOM 781 O O . LYS A 1 98 ? 32.400 3.425 -41.207 1.00 67.81 98 LYS A O 1
ATOM 786 N N . GLY A 1 99 ? 30.377 2.484 -40.958 1.00 59.12 99 GLY A N 1
ATOM 787 C CA . GLY A 1 99 ? 30.619 1.342 -41.850 1.00 59.12 99 GLY A CA 1
ATOM 788 C C . GLY A 1 9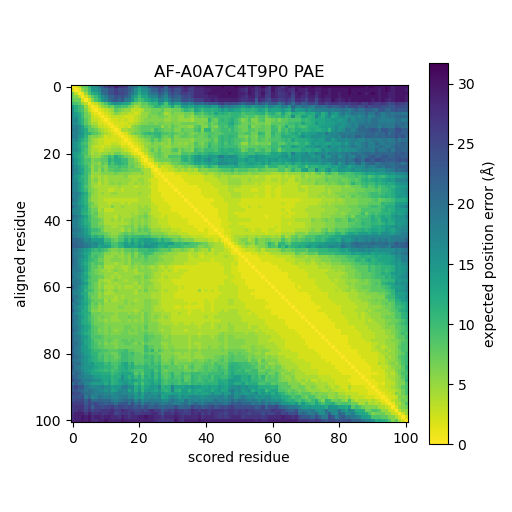9 ? 30.396 1.640 -43.338 1.00 59.12 99 GLY A C 1
ATOM 789 O O . GLY A 1 99 ? 30.805 0.846 -44.176 1.00 59.12 99 GLY A O 1
ATOM 790 N N . ASN A 1 100 ? 29.765 2.775 -43.657 1.00 54.84 100 ASN A N 1
ATOM 791 C CA . ASN A 1 100 ? 29.490 3.242 -45.022 1.00 54.84 100 ASN A CA 1
ATOM 792 C C . ASN A 1 100 ? 30.460 4.350 -45.496 1.00 54.84 100 ASN A C 1
ATOM 794 O O . ASN A 1 100 ? 30.171 5.009 -46.496 1.00 54.84 100 ASN A O 1
ATOM 798 N N . ALA A 1 101 ? 31.558 4.589 -44.768 1.00 49.09 101 ALA A N 1
ATOM 799 C CA . ALA A 1 101 ? 32.585 5.592 -45.067 1.00 49.09 101 ALA A CA 1
ATOM 800 C C . ALA A 1 101 ? 33.935 4.937 -45.382 1.00 49.09 101 ALA A C 1
ATOM 802 O O . ALA A 1 101 ? 34.244 3.905 -44.743 1.00 49.09 101 ALA A O 1
#

Sequence (101 aa):
MGAGLGRPIRIDILGTEYVLKSDGPDELCEKIAKFVKERFEEISKVAQGLPEKKIAVLVAFNIAEEYFKLVEERELTLFKLAMRVKEINQHIDKVISKGNA

Secondary structure (DSSP, 8-state):
-----PEEEEEEETTEEEEEEESS-HHHHHHHHHHHHHHHHHHHHHSTT--HHHHHHHHHHHHHHHHHHHHHHHHHHHHHHHHHHHHHHHHHHHHHHHHT-